Protein AF-A0A2K5EJD2-F1 (afdb_monomer_lite)

Organism: Aotus nancymaae (NCBI:txid37293)

Foldseek 3Di:
DDPLLVDAPVRVVVQAQPWDWDQDPPRDIDTFRFHDADRPPRDTDGDHDDPPDVVVVVVVVVVVVVVVD

Sequence (69 aa):
MSEWMKKGPLEWQDYIYKEVRVTASEKNEYKGWVLTTDPVSAKVSLSPRLECSPAILALCNLHLAVSSL

pLDDT: mean 76.11, std 14.58, range [46.94, 90.12]

Radius of gyration: 13.14 Å; chains: 1; bounding box: 27×29×35 Å

Structure (mmCIF, N/CA/C/O backbone):
data_AF-A0A2K5EJD2-F1
#
_entry.id   AF-A0A2K5EJD2-F1
#
loop_
_atom_site.group_PDB
_atom_site.id
_atom_site.type_symbol
_atom_site.label_atom_id
_atom_site.label_alt_id
_atom_site.label_comp_id
_atom_site.label_asym_id
_atom_site.label_entity_id
_atom_site.label_seq_id
_atom_site.pdbx_PDB_ins_code
_atom_site.Cartn_x
_atom_site.Cartn_y
_atom_site.Cartn_z
_atom_site.occupancy
_atom_site.B_iso_or_equiv
_atom_site.auth_seq_id
_atom_site.auth_comp_id
_atom_site.auth_asym_id
_atom_site.auth_atom_id
_atom_site.pdbx_PDB_model_num
ATOM 1 N N . MET A 1 1 ? -1.647 -9.993 12.780 1.00 62.41 1 MET A N 1
ATOM 2 C CA . MET A 1 1 ? -0.946 -9.710 11.509 1.00 62.41 1 MET A CA 1
ATOM 3 C C . MET A 1 1 ? -1.972 -9.131 10.551 1.00 62.41 1 MET A C 1
ATOM 5 O O . MET A 1 1 ? -3.018 -9.752 10.402 1.00 62.41 1 MET A O 1
ATOM 9 N N . SER A 1 2 ? -1.757 -7.924 10.022 1.00 81.44 2 SER A N 1
ATOM 10 C CA . SER A 1 2 ? -2.730 -7.284 9.123 1.00 81.44 2 SER A CA 1
ATOM 11 C C . SER A 1 2 ? -2.742 -7.971 7.755 1.00 81.44 2 SER A C 1
ATOM 13 O O . SER A 1 2 ? -1.744 -8.572 7.361 1.00 81.44 2 SER A O 1
ATOM 15 N N . GLU A 1 3 ? -3.847 -7.865 7.012 1.00 86.69 3 GLU A N 1
ATOM 16 C CA . GLU A 1 3 ? -3.940 -8.396 5.640 1.00 86.69 3 GLU A CA 1
ATOM 17 C C . GLU A 1 3 ? -2.853 -7.814 4.722 1.00 86.69 3 GLU A C 1
ATOM 19 O O . GLU A 1 3 ? -2.350 -8.492 3.835 1.00 86.69 3 GLU A O 1
ATOM 24 N N . TRP A 1 4 ? -2.420 -6.579 4.992 1.00 87.81 4 TRP A N 1
ATOM 25 C CA . TRP A 1 4 ? -1.314 -5.936 4.289 1.00 87.81 4 TRP A CA 1
ATOM 26 C C . TRP A 1 4 ? 0.030 -6.648 4.486 1.00 87.81 4 TRP A C 1
ATOM 28 O O . TRP A 1 4 ? 0.779 -6.796 3.528 1.00 87.81 4 TRP A O 1
ATOM 38 N N . MET A 1 5 ? 0.315 -7.137 5.699 1.00 86.19 5 MET A N 1
ATOM 39 C CA . MET A 1 5 ? 1.546 -7.883 6.002 1.00 86.19 5 MET A CA 1
ATOM 40 C C . MET A 1 5 ? 1.566 -9.289 5.390 1.00 86.19 5 MET A C 1
ATOM 42 O O . MET A 1 5 ? 2.621 -9.911 5.349 1.00 86.19 5 MET A O 1
ATOM 46 N N . LYS A 1 6 ? 0.410 -9.807 4.954 1.00 89.19 6 LYS A N 1
ATOM 47 C CA . LYS A 1 6 ? 0.312 -11.105 4.272 1.00 89.19 6 LYS A CA 1
ATOM 48 C C . LYS A 1 6 ? 0.593 -11.004 2.771 1.00 89.19 6 LYS A C 1
ATOM 50 O O . LYS A 1 6 ? 0.854 -12.027 2.146 1.00 89.19 6 LYS A O 1
ATOM 55 N N . LYS A 1 7 ? 0.509 -9.797 2.202 1.00 90.06 7 LYS A N 1
ATOM 56 C CA . LYS A 1 7 ? 0.788 -9.548 0.786 1.00 90.06 7 LYS A CA 1
ATOM 57 C C . LYS A 1 7 ? 2.281 -9.648 0.508 1.00 90.06 7 LYS A C 1
ATOM 59 O O . LYS A 1 7 ? 3.107 -9.283 1.340 1.00 90.06 7 LYS A O 1
ATOM 64 N N . GLY A 1 8 ? 2.613 -10.146 -0.678 1.00 88.50 8 GLY A N 1
ATOM 65 C CA . GLY A 1 8 ? 3.995 -10.222 -1.141 1.00 88.50 8 GLY A CA 1
ATOM 66 C C . GLY A 1 8 ? 4.484 -8.925 -1.803 1.00 88.50 8 GLY A C 1
ATOM 67 O O . GLY A 1 8 ? 3.674 -8.082 -2.195 1.00 88.50 8 GLY A O 1
ATOM 68 N N . PRO A 1 9 ? 5.802 -8.798 -2.047 1.00 85.81 9 PRO A N 1
ATOM 69 C CA . PRO A 1 9 ? 6.391 -7.645 -2.736 1.00 85.81 9 PRO A CA 1
ATOM 70 C C . PRO A 1 9 ? 5.788 -7.341 -4.113 1.00 85.81 9 PRO A C 1
ATOM 72 O O . PRO A 1 9 ? 5.673 -6.178 -4.492 1.00 85.81 9 PRO A O 1
ATOM 75 N N . LEU A 1 10 ? 5.376 -8.376 -4.852 1.00 87.19 10 LEU A N 1
ATOM 76 C CA . LEU A 1 10 ? 4.721 -8.228 -6.157 1.00 87.19 10 LEU A CA 1
ATOM 77 C C . LEU A 1 10 ? 3.308 -7.653 -6.031 1.00 87.19 10 LEU A C 1
ATOM 79 O O . LEU A 1 10 ? 2.911 -6.813 -6.830 1.00 87.19 10 LEU A O 1
ATOM 83 N N . GLU A 1 11 ? 2.559 -8.067 -5.008 1.00 89.19 11 GLU A N 1
ATOM 84 C CA . GLU A 1 11 ? 1.237 -7.499 -4.755 1.00 89.19 11 GLU A CA 1
ATOM 85 C C . GLU A 1 11 ? 1.338 -6.046 -4.296 1.00 89.19 11 GLU A C 1
ATOM 87 O O . GLU A 1 11 ? 0.521 -5.231 -4.706 1.00 89.19 11 GLU A O 1
ATOM 92 N N . TRP A 1 12 ? 2.338 -5.698 -3.477 1.00 89.38 12 TRP A N 1
ATOM 93 C CA . TRP A 1 12 ? 2.573 -4.311 -3.064 1.00 89.38 12 TRP A CA 1
ATOM 94 C C . TRP A 1 12 ? 2.947 -3.402 -4.233 1.00 89.38 12 TRP A C 1
ATOM 96 O O . TRP A 1 12 ? 2.518 -2.248 -4.246 1.00 89.38 12 TRP A O 1
ATOM 106 N N . GLN A 1 13 ? 3.693 -3.913 -5.218 1.00 84.19 13 GLN A N 1
ATOM 107 C CA . GLN A 1 13 ? 4.030 -3.167 -6.434 1.00 84.19 13 GLN A CA 1
ATOM 108 C C . GLN A 1 13 ? 2.791 -2.672 -7.180 1.00 84.19 13 GLN A C 1
ATOM 110 O O . GLN A 1 13 ? 2.786 -1.550 -7.679 1.00 84.19 13 GLN A O 1
ATOM 115 N N . ASP A 1 14 ? 1.711 -3.454 -7.181 1.00 88.12 14 ASP A N 1
ATOM 116 C CA . ASP A 1 14 ? 0.470 -3.062 -7.844 1.00 88.12 14 ASP A CA 1
ATOM 117 C C . ASP A 1 14 ? -0.213 -1.858 -7.170 1.00 88.12 14 ASP A C 1
ATOM 119 O O . ASP A 1 14 ? -1.015 -1.172 -7.798 1.00 88.12 14 ASP A O 1
ATOM 123 N N . TYR A 1 15 ? 0.111 -1.551 -5.909 1.00 86.81 15 TYR A N 1
ATOM 124 C CA . TYR A 1 15 ? -0.411 -0.375 -5.205 1.00 86.81 15 TYR A CA 1
ATOM 125 C C . TYR A 1 15 ? 0.446 0.879 -5.396 1.00 86.81 15 TYR A C 1
ATOM 127 O O . TYR A 1 15 ? -0.026 1.969 -5.071 1.00 86.81 15 TYR A O 1
ATOM 135 N N . ILE A 1 16 ? 1.672 0.758 -5.917 1.00 85.62 16 ILE A N 1
ATOM 136 C CA . ILE A 1 16 ? 2.575 1.896 -6.125 1.00 85.62 16 ILE A CA 1
ATOM 137 C C . ILE A 1 16 ? 1.939 2.882 -7.110 1.00 85.62 16 ILE A C 1
ATOM 139 O O . ILE A 1 16 ? 1.345 2.499 -8.115 1.00 85.62 16 ILE A O 1
ATOM 143 N N . TYR A 1 17 ? 2.029 4.171 -6.790 1.00 82.12 17 TYR A N 1
ATOM 144 C CA . TYR A 1 17 ? 1.383 5.265 -7.513 1.00 82.12 17 TYR A CA 1
ATOM 145 C C . TYR A 1 17 ? -0.144 5.139 -7.621 1.00 82.12 17 TYR A C 1
ATOM 147 O O . TYR A 1 17 ? -0.738 5.720 -8.525 1.00 82.12 17 TYR A O 1
ATOM 155 N N . LYS A 1 18 ? -0.805 4.444 -6.685 1.00 86.62 18 LYS A N 1
ATOM 156 C CA . LYS A 1 18 ? -2.265 4.497 -6.513 1.00 86.62 18 LYS A CA 1
ATOM 157 C C . LYS A 1 18 ? -2.627 5.275 -5.253 1.00 86.62 18 LYS A C 1
ATOM 159 O O . LYS A 1 18 ? -1.965 5.159 -4.220 1.00 86.62 18 LYS A O 1
ATOM 164 N N . GLU A 1 19 ? -3.692 6.071 -5.335 1.00 87.81 19 GLU A N 1
ATOM 165 C CA . GLU A 1 19 ? -4.282 6.718 -4.164 1.00 87.81 19 GLU A CA 1
ATOM 166 C C . GLU A 1 19 ? -5.015 5.669 -3.322 1.00 87.81 19 GLU A C 1
ATOM 168 O O . GLU A 1 19 ? -5.928 4.994 -3.800 1.00 87.81 19 GLU A O 1
ATOM 173 N N . VAL A 1 20 ? -4.627 5.542 -2.057 1.00 89.06 20 VAL A N 1
ATOM 174 C CA . VAL A 1 20 ? -5.218 4.600 -1.107 1.00 89.06 20 VAL A CA 1
ATOM 175 C C . VAL A 1 20 ? -5.643 5.317 0.169 1.00 89.06 20 VAL A C 1
ATOM 177 O O . VAL A 1 20 ? -5.113 6.368 0.543 1.00 89.06 20 VAL A O 1
ATOM 180 N N . ARG A 1 21 ? -6.618 4.723 0.857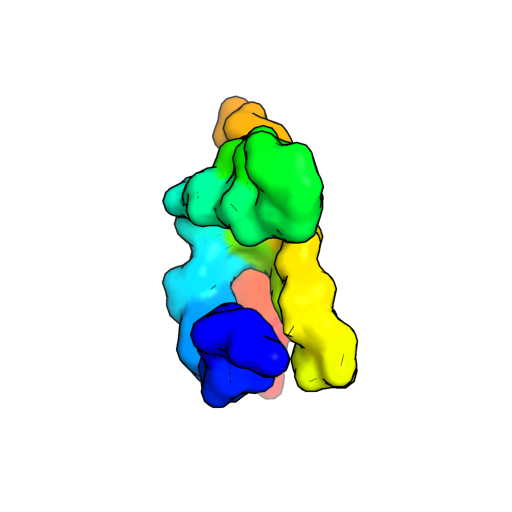 1.00 90.12 21 ARG A N 1
ATOM 181 C CA . ARG A 1 21 ? -6.973 5.068 2.235 1.00 90.12 21 ARG A CA 1
ATOM 182 C C . ARG A 1 21 ? -6.504 3.932 3.127 1.00 90.12 21 ARG A C 1
ATOM 184 O O . ARG A 1 21 ? -6.893 2.786 2.921 1.00 90.12 21 ARG A O 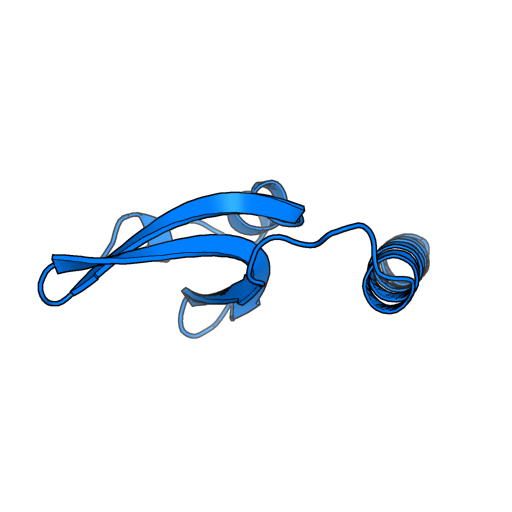1
ATOM 191 N N . VAL A 1 22 ? -5.646 4.252 4.083 1.00 87.75 22 VAL A N 1
ATOM 192 C CA . VAL A 1 22 ? -5.066 3.303 5.027 1.00 87.75 22 VAL A CA 1
ATOM 193 C C . VAL A 1 22 ? 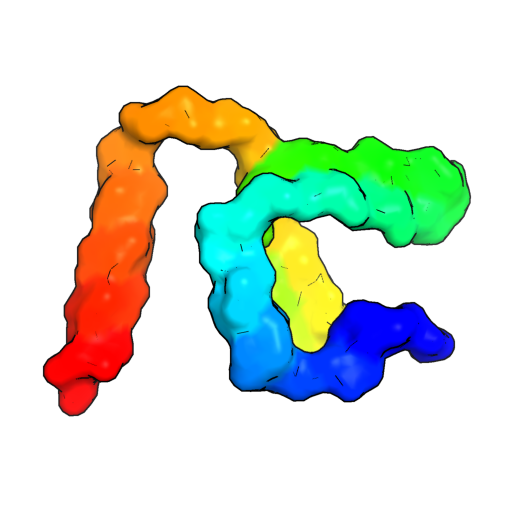-5.611 3.618 6.406 1.00 87.75 22 VAL A C 1
ATOM 195 O O . VAL A 1 22 ? -5.429 4.718 6.923 1.00 87.75 22 VAL A O 1
ATOM 198 N N . THR A 1 23 ? -6.263 2.636 7.014 1.00 86.88 23 THR A N 1
ATOM 199 C CA . THR A 1 23 ? -6.677 2.708 8.412 1.00 86.88 23 THR A CA 1
ATOM 200 C C . THR A 1 23 ? -5.586 2.071 9.263 1.00 86.88 23 THR A C 1
ATOM 202 O O . THR A 1 23 ? -5.348 0.865 9.183 1.00 86.88 23 THR A O 1
ATOM 205 N N . ALA A 1 24 ? -4.889 2.887 10.045 1.00 83.75 24 ALA A N 1
ATOM 206 C CA . ALA A 1 24 ? -3.912 2.429 11.017 1.00 83.75 24 ALA A CA 1
ATOM 207 C C . ALA A 1 24 ? -4.587 2.083 12.353 1.00 83.75 24 ALA A C 1
ATOM 209 O O . ALA A 1 24 ? -5.791 2.278 12.557 1.00 83.75 24 ALA A O 1
ATOM 210 N N . SER A 1 25 ? -3.784 1.573 13.285 1.00 76.69 25 SER A N 1
ATOM 211 C CA . SER A 1 25 ? -4.202 1.363 14.669 1.00 76.69 25 SER A CA 1
ATOM 212 C C . SER A 1 25 ? -4.754 2.659 15.286 1.00 76.69 25 SER A C 1
ATOM 214 O O . SER A 1 25 ? -4.388 3.767 14.891 1.00 76.69 25 SER A O 1
ATOM 216 N N . GLU A 1 26 ? -5.668 2.511 16.249 1.00 79.06 26 GLU A N 1
ATOM 217 C CA . GLU A 1 26 ? -6.297 3.630 16.978 1.00 79.06 26 GLU A CA 1
ATOM 218 C C . GLU A 1 26 ? -7.215 4.534 16.129 1.00 79.06 26 GLU A C 1
ATOM 220 O O . GLU A 1 26 ? -7.429 5.695 16.457 1.00 79.06 26 GLU A O 1
ATOM 225 N N . LYS A 1 27 ? -7.820 3.985 15.062 1.00 77.12 27 LYS A N 1
ATOM 226 C CA . LYS A 1 27 ? -8.760 4.689 14.157 1.00 77.12 27 LYS A CA 1
ATOM 227 C C . LYS A 1 27 ? -8.142 5.868 13.395 1.00 77.12 27 LYS A C 1
ATOM 229 O O . LYS A 1 27 ? -8.874 6.687 12.842 1.00 77.12 27 LYS A O 1
ATOM 234 N N . ASN A 1 28 ? -6.817 5.936 13.321 1.00 80.56 28 ASN A N 1
ATOM 235 C CA . ASN A 1 28 ? -6.143 6.907 12.473 1.00 80.56 28 ASN A CA 1
ATOM 236 C C . ASN A 1 28 ? -6.331 6.509 11.007 1.00 80.56 28 ASN A C 1
ATOM 238 O O . ASN A 1 28 ? -5.959 5.408 10.603 1.00 80.56 28 ASN A O 1
ATOM 242 N N . GLU A 1 29 ? -6.917 7.397 10.211 1.00 86.94 29 GLU A N 1
ATOM 243 C CA . GLU A 1 29 ? -7.069 7.196 8.776 1.00 86.94 29 GLU A CA 1
ATOM 244 C C . GLU A 1 29 ? -6.123 8.130 8.026 1.00 86.94 29 GLU A C 1
ATOM 246 O O . GLU A 1 29 ? -6.126 9.344 8.229 1.00 86.94 29 GLU A O 1
ATOM 251 N N . TYR A 1 30 ? -5.325 7.552 7.139 1.00 85.31 30 TYR A N 1
ATOM 252 C CA . TYR A 1 30 ? -4.416 8.276 6.270 1.00 85.31 30 TYR A CA 1
ATOM 253 C C . TYR A 1 30 ? -4.856 8.086 4.828 1.00 85.31 30 TYR A C 1
ATOM 255 O O . TYR A 1 30 ? -5.114 6.968 4.385 1.00 85.31 30 TYR A O 1
ATOM 263 N N . LYS A 1 31 ? -4.914 9.179 4.074 1.00 87.12 31 LYS A N 1
ATOM 264 C CA . LYS A 1 31 ? -5.186 9.151 2.639 1.00 87.12 31 LYS A CA 1
ATOM 265 C C . LYS A 1 31 ? -3.969 9.676 1.890 1.00 87.12 31 LYS A C 1
ATOM 267 O O . LYS A 1 31 ? -3.478 10.758 2.203 1.00 87.12 31 LYS A O 1
ATOM 272 N N . GLY A 1 32 ? -3.505 8.935 0.892 1.00 88.19 32 GLY A N 1
ATOM 273 C CA . GLY A 1 32 ? -2.372 9.357 0.078 1.00 88.19 32 GLY A CA 1
ATOM 274 C C . GLY A 1 32 ? -2.006 8.358 -1.007 1.00 88.19 32 GLY A C 1
ATOM 275 O O . GLY A 1 32 ? -2.594 7.287 -1.116 1.00 88.19 32 GLY A O 1
ATOM 276 N N . TRP A 1 33 ? -1.025 8.729 -1.817 1.00 88.06 33 TRP A N 1
ATOM 277 C CA . TRP A 1 33 ? -0.491 7.895 -2.888 1.00 88.06 33 TRP A CA 1
ATOM 278 C C . TRP A 1 33 ? 0.618 7.004 -2.344 1.00 88.06 33 TRP A C 1
ATOM 280 O O . TRP A 1 33 ? 1.513 7.505 -1.659 1.00 88.06 33 TRP A O 1
ATOM 290 N N . VAL A 1 34 ? 0.579 5.704 -2.639 1.00 88.69 34 VAL A N 1
ATOM 291 C CA . VAL A 1 34 ? 1.645 4.789 -2.209 1.00 88.69 34 VAL A CA 1
ATOM 292 C C . VAL A 1 34 ? 2.905 5.060 -3.023 1.00 88.69 34 VAL A C 1
ATOM 294 O O . VAL A 1 34 ? 2.897 4.938 -4.245 1.00 88.69 34 VAL A O 1
ATOM 297 N N . LEU A 1 35 ? 3.997 5.412 -2.351 1.00 86.56 35 LEU A N 1
ATOM 298 C CA . LEU A 1 35 ? 5.300 5.600 -2.996 1.00 86.56 35 LEU A CA 1
ATOM 299 C C . LEU A 1 35 ? 6.141 4.329 -2.957 1.00 86.56 35 LEU A C 1
ATOM 301 O O . LEU A 1 35 ? 6.809 3.987 -3.924 1.00 86.56 35 LEU A O 1
ATOM 305 N N . THR A 1 36 ? 6.147 3.664 -1.806 1.00 86.44 36 THR A N 1
ATOM 306 C CA . THR A 1 36 ? 6.948 2.467 -1.564 1.00 86.44 36 THR A CA 1
ATOM 307 C C . THR A 1 36 ? 6.407 1.717 -0.355 1.00 86.44 36 THR A C 1
ATOM 309 O O . THR A 1 36 ? 5.737 2.300 0.507 1.00 86.44 36 THR A O 1
ATOM 312 N N . THR A 1 37 ? 6.708 0.424 -0.307 1.00 88.56 37 THR A N 1
ATOM 313 C CA . THR A 1 37 ? 6.421 -0.452 0.825 1.00 88.56 37 THR A CA 1
ATOM 314 C C . THR A 1 37 ? 7.706 -1.151 1.233 1.00 88.56 37 THR A C 1
ATOM 316 O O . THR A 1 37 ? 8.339 -1.803 0.406 1.00 88.56 37 THR A O 1
ATOM 319 N N . ASP A 1 38 ? 8.098 -1.015 2.497 1.00 86.62 38 ASP A N 1
ATOM 320 C CA . ASP A 1 38 ? 9.277 -1.693 3.030 1.00 86.62 38 ASP A CA 1
ATOM 321 C C . ASP A 1 38 ? 9.024 -3.209 3.123 1.00 86.62 38 ASP A C 1
ATOM 323 O O . ASP A 1 38 ? 8.089 -3.617 3.817 1.00 86.62 38 ASP A O 1
ATOM 327 N N . PRO A 1 39 ? 9.831 -4.063 2.470 1.00 82.75 39 PRO A N 1
ATOM 328 C CA . PRO A 1 39 ? 9.538 -5.488 2.379 1.00 82.75 39 PRO A CA 1
ATOM 329 C C . PRO A 1 39 ? 9.788 -6.268 3.674 1.00 82.75 39 PRO A C 1
ATOM 331 O O . PRO A 1 39 ? 9.319 -7.396 3.802 1.00 82.75 39 PRO A O 1
ATOM 334 N N . VAL A 1 40 ? 10.514 -5.684 4.632 1.00 85.12 40 VAL A N 1
ATOM 335 C CA . VAL A 1 40 ? 10.846 -6.327 5.911 1.00 85.12 40 VAL A CA 1
ATOM 336 C C . VAL A 1 40 ? 9.769 -6.046 6.961 1.00 85.12 40 VAL A C 1
ATOM 338 O O . VAL A 1 40 ? 9.367 -6.938 7.70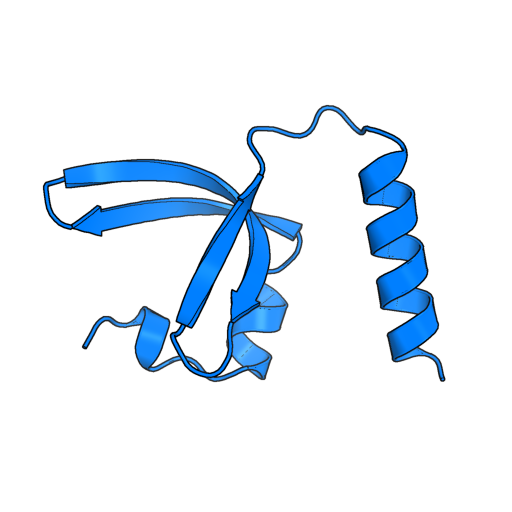3 1.00 85.12 40 VAL A O 1
ATOM 341 N N . SER A 1 41 ? 9.281 -4.807 7.024 1.00 84.69 41 SER A N 1
ATOM 342 C CA . SER A 1 41 ? 8.333 -4.328 8.038 1.00 84.69 41 SER A CA 1
ATOM 343 C C . SER A 1 41 ? 6.919 -4.074 7.512 1.00 84.69 41 SER A C 1
ATOM 345 O O . SER A 1 41 ? 6.032 -3.740 8.299 1.00 84.69 41 SER A O 1
ATOM 347 N N . ALA A 1 42 ? 6.695 -4.212 6.201 1.00 86.56 42 ALA A N 1
ATOM 348 C CA . ALA A 1 42 ? 5.458 -3.853 5.503 1.00 86.56 42 ALA A CA 1
ATOM 349 C C . ALA A 1 42 ? 5.026 -2.391 5.735 1.00 86.56 42 ALA A C 1
ATOM 351 O O . ALA A 1 42 ? 3.841 -2.054 5.640 1.00 86.56 42 ALA A O 1
ATOM 352 N N . LYS A 1 43 ? 5.971 -1.497 6.054 1.00 87.06 43 LYS A N 1
ATOM 353 C CA . LYS A 1 43 ? 5.684 -0.073 6.249 1.00 87.06 43 LYS A CA 1
ATOM 354 C C . LYS A 1 43 ? 5.373 0.576 4.905 1.00 87.06 43 LYS A C 1
ATOM 356 O O . LYS A 1 43 ? 6.196 0.534 3.998 1.00 87.06 43 LYS A O 1
ATOM 361 N N . VAL A 1 44 ? 4.205 1.204 4.804 1.00 87.75 44 VAL A N 1
ATOM 362 C CA . VAL A 1 44 ? 3.772 1.930 3.607 1.00 87.75 44 VAL A CA 1
ATOM 363 C C . VAL A 1 44 ? 4.110 3.416 3.731 1.00 87.75 44 VAL A C 1
ATOM 365 O O . VAL A 1 44 ? 3.752 4.063 4.716 1.00 87.75 44 VAL A O 1
ATOM 368 N N . SER A 1 45 ? 4.798 3.963 2.732 1.00 86.62 45 SER A N 1
ATOM 369 C CA . SER A 1 45 ? 5.044 5.403 2.620 1.00 86.62 45 SER A CA 1
ATOM 370 C C . SER A 1 45 ? 3.978 6.037 1.737 1.00 86.62 45 SER A C 1
ATOM 372 O O . SER A 1 45 ? 3.884 5.726 0.548 1.00 86.62 45 SER A O 1
ATOM 374 N N . LEU A 1 46 ? 3.187 6.933 2.328 1.00 86.62 46 LEU A N 1
ATOM 375 C CA . LEU A 1 46 ? 2.137 7.678 1.640 1.00 86.62 46 LEU A CA 1
ATOM 376 C C . LEU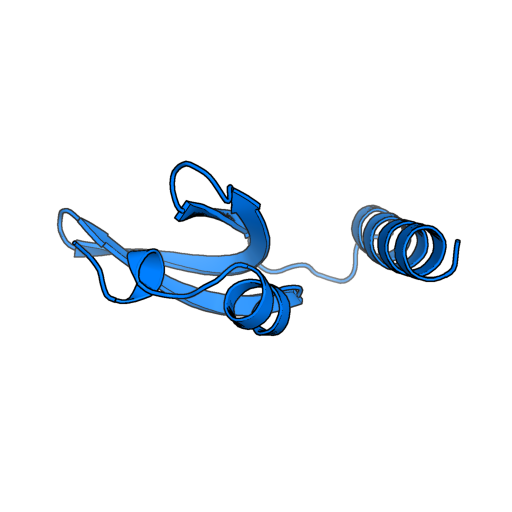 A 1 46 ? 2.590 9.107 1.347 1.00 86.62 46 LEU A C 1
ATOM 378 O O . LEU A 1 46 ? 3.191 9.762 2.197 1.00 86.62 46 LEU A O 1
ATOM 382 N N . SER A 1 47 ? 2.241 9.605 0.166 1.00 81.19 47 SER A N 1
ATOM 383 C CA . SER A 1 47 ? 2.386 11.014 -0.191 1.00 81.19 47 SER A CA 1
ATOM 384 C C . SER A 1 47 ? 1.018 11.711 -0.198 1.00 81.19 47 SER A C 1
ATOM 386 O O . SER A 1 47 ? 0.081 11.177 -0.805 1.00 81.19 47 SER A O 1
ATOM 388 N N . PRO A 1 48 ? 0.854 12.873 0.466 1.00 74.31 48 PRO A N 1
ATOM 389 C CA . PRO A 1 48 ? -0.379 13.653 0.384 1.00 74.31 48 PRO A CA 1
ATOM 390 C C . PRO A 1 48 ? -0.607 14.123 -1.058 1.00 74.31 48 PRO A C 1
ATOM 392 O O . PRO A 1 48 ? 0.354 14.394 -1.767 1.00 74.31 48 PRO A O 1
ATOM 395 N N . ARG A 1 49 ? -1.882 14.168 -1.481 1.00 59.88 49 ARG A N 1
ATOM 396 C CA . ARG A 1 49 ? -2.372 14.465 -2.844 1.00 59.88 49 ARG A CA 1
ATOM 397 C C . ARG A 1 49 ? -1.381 15.281 -3.682 1.00 59.88 49 ARG A C 1
ATOM 399 O O . ARG A 1 49 ? -1.174 16.465 -3.445 1.00 59.88 49 ARG A O 1
ATOM 406 N N . LEU A 1 50 ? -0.806 14.616 -4.677 1.00 54.09 50 LEU A N 1
ATOM 407 C CA . LEU A 1 50 ? 0.229 15.167 -5.535 1.00 54.09 50 LEU A CA 1
ATOM 408 C C . LEU A 1 50 ? -0.420 15.831 -6.739 1.00 54.09 50 LEU A C 1
ATOM 410 O O . LEU A 1 50 ? -0.689 15.206 -7.762 1.00 54.09 50 LEU A O 1
ATOM 414 N N . GLU A 1 51 ? -0.676 17.123 -6.617 1.00 49.84 51 GLU A N 1
ATOM 415 C CA . GLU A 1 51 ? -0.618 18.002 -7.777 1.00 49.84 51 GLU A CA 1
ATOM 416 C C . GLU A 1 51 ? 0.743 17.788 -8.454 1.00 49.84 51 GLU A C 1
ATOM 418 O O . GLU A 1 51 ? 1.784 17.918 -7.810 1.00 49.84 51 GLU A O 1
ATOM 423 N N . CYS A 1 52 ? 0.697 17.310 -9.705 1.00 46.94 52 CYS A N 1
ATOM 424 C CA . CYS A 1 52 ? 1.807 16.770 -10.491 1.00 46.94 52 CYS A CA 1
ATOM 425 C C . CYS A 1 52 ? 3.091 17.593 -10.304 1.00 46.94 52 CYS A C 1
ATOM 427 O O . CYS A 1 52 ? 3.316 18.589 -10.986 1.00 46.94 52 CYS A O 1
ATOM 429 N N . SER A 1 53 ? 3.915 17.197 -9.335 1.00 56.69 53 SER A N 1
ATOM 430 C CA . SER A 1 53 ? 5.153 17.893 -9.016 1.00 56.69 53 SER A CA 1
ATOM 431 C C . SER A 1 53 ? 6.297 17.183 -9.739 1.00 56.69 53 SER A C 1
ATOM 433 O O . SER A 1 53 ? 6.379 15.951 -9.684 1.00 56.69 53 SER A O 1
ATOM 435 N N . PRO A 1 54 ? 7.204 17.921 -10.402 1.00 58.97 54 PRO A N 1
ATOM 436 C CA . PRO A 1 54 ? 8.239 17.356 -11.273 1.00 58.97 54 PRO A CA 1
ATOM 437 C C . PRO A 1 54 ? 9.158 16.341 -10.574 1.00 58.97 54 PRO A C 1
ATOM 439 O O . PRO A 1 54 ? 9.689 15.444 -11.224 1.00 58.97 54 PRO A O 1
ATOM 442 N N . ALA A 1 55 ? 9.281 16.412 -9.245 1.00 58.03 55 ALA A N 1
ATOM 443 C CA . ALA A 1 55 ? 10.020 15.445 -8.435 1.00 58.03 55 ALA A CA 1
ATOM 444 C C . ALA A 1 55 ? 9.465 14.009 -8.526 1.00 58.03 55 ALA A C 1
ATOM 446 O O . ALA A 1 55 ? 10.232 13.050 -8.511 1.00 58.03 55 ALA A O 1
ATOM 447 N N . ILE A 1 56 ? 8.146 13.841 -8.663 1.00 58.28 56 ILE A N 1
ATOM 448 C CA . ILE A 1 56 ? 7.531 12.509 -8.770 1.00 58.28 56 ILE A CA 1
ATOM 449 C C . ILE A 1 56 ? 7.555 11.998 -10.194 1.00 58.28 56 ILE A C 1
ATOM 451 O O . ILE A 1 56 ? 7.772 10.808 -10.394 1.00 58.28 56 ILE A O 1
ATOM 455 N N . LEU A 1 57 ? 7.451 12.887 -11.183 1.00 58.38 57 LEU A N 1
ATOM 456 C CA . LEU A 1 57 ? 7.717 12.507 -12.566 1.00 58.38 57 LEU A CA 1
ATOM 457 C C . LEU A 1 57 ? 9.149 11.970 -12.701 1.00 58.38 57 LEU A C 1
ATOM 459 O O . LEU A 1 57 ? 9.363 10.949 -13.347 1.00 58.38 57 LEU A O 1
ATOM 463 N N . ALA A 1 58 ? 10.122 12.610 -12.045 1.00 61.12 58 ALA A N 1
ATOM 464 C CA . ALA A 1 58 ? 11.501 12.133 -11.997 1.00 61.12 58 ALA A CA 1
ATOM 465 C C . ALA A 1 58 ? 11.628 10.780 -11.278 1.00 61.12 58 ALA A C 1
ATOM 467 O O . ALA A 1 58 ? 12.346 9.912 -11.767 1.00 61.12 58 ALA A O 1
ATOM 468 N N . LEU A 1 59 ? 10.897 10.561 -10.178 1.00 62.97 59 LEU A N 1
ATOM 469 C CA . LEU A 1 59 ? 10.885 9.272 -9.478 1.00 62.97 59 LEU A CA 1
ATOM 470 C C . LEU A 1 59 ? 10.273 8.153 -10.339 1.00 62.97 59 LEU A C 1
ATOM 472 O O . LEU A 1 59 ? 10.838 7.067 -10.404 1.00 62.97 59 LEU A O 1
ATOM 476 N N . CYS A 1 60 ? 9.167 8.425 -11.041 1.00 56.78 60 CYS A N 1
ATOM 477 C CA . CYS A 1 60 ? 8.558 7.486 -11.987 1.00 56.78 60 CYS A CA 1
ATOM 478 C C . CYS A 1 60 ? 9.511 7.162 -13.144 1.00 56.78 60 CYS A C 1
ATOM 480 O O . CYS A 1 60 ? 9.683 5.995 -13.481 1.00 56.78 60 CYS A O 1
ATOM 482 N N . ASN A 1 61 ? 10.168 8.174 -13.725 1.00 59.19 61 ASN A N 1
ATOM 483 C CA . ASN A 1 61 ? 11.164 7.967 -14.780 1.00 59.19 61 ASN A CA 1
ATOM 484 C C . ASN A 1 61 ? 12.375 7.166 -14.276 1.00 59.19 61 ASN A C 1
ATOM 486 O O . ASN A 1 61 ? 12.852 6.285 -14.984 1.00 59.19 61 ASN A O 1
ATOM 490 N N . LEU A 1 62 ? 12.844 7.415 -13.048 1.00 57.62 62 LEU A N 1
ATOM 491 C CA . LEU A 1 62 ? 13.952 6.668 -12.452 1.00 57.62 62 LEU A CA 1
ATOM 492 C C . LEU A 1 62 ? 13.562 5.216 -12.143 1.00 57.62 62 LEU A C 1
ATOM 494 O O . LEU A 1 62 ? 14.343 4.311 -12.412 1.00 57.62 62 LEU A O 1
ATOM 498 N N . HIS A 1 63 ? 12.353 4.977 -11.629 1.00 56.03 63 HIS A N 1
ATOM 499 C CA . HIS A 1 63 ? 11.838 3.627 -11.389 1.00 56.03 63 HIS A CA 1
ATOM 500 C C . HIS A 1 63 ? 11.668 2.840 -12.699 1.00 56.03 63 HIS A C 1
ATOM 502 O O . HIS A 1 63 ? 12.036 1.668 -12.768 1.00 56.03 63 HIS A O 1
ATOM 508 N N . LEU A 1 64 ? 11.167 3.484 -13.762 1.00 50.12 64 LEU A N 1
ATOM 509 C CA . LEU A 1 64 ? 11.090 2.891 -15.103 1.00 50.12 64 LEU A CA 1
ATOM 510 C C . LEU A 1 64 ? 12.480 2.596 -15.683 1.00 50.12 64 LEU A C 1
ATOM 512 O O . LEU A 1 64 ? 12.677 1.533 -16.271 1.00 50.12 64 LEU A O 1
ATOM 516 N N . ALA A 1 65 ? 13.449 3.493 -15.483 1.00 52.28 65 ALA A N 1
ATOM 517 C CA . ALA A 1 65 ? 14.830 3.290 -15.917 1.00 52.28 65 ALA A CA 1
ATOM 518 C C . ALA A 1 65 ? 15.509 2.130 -15.168 1.00 52.28 65 ALA A C 1
ATOM 520 O O . ALA A 1 65 ? 16.161 1.308 -15.800 1.00 52.28 65 ALA A O 1
ATOM 521 N N . VAL A 1 66 ? 15.305 2.019 -13.850 1.00 52.84 66 VAL A N 1
ATOM 522 C CA . VAL A 1 66 ? 15.788 0.890 -13.030 1.00 52.84 66 VAL A CA 1
ATOM 523 C C . VAL A 1 66 ? 15.137 -0.429 -13.439 1.00 52.84 66 VAL A C 1
ATOM 525 O O . VAL A 1 66 ? 15.803 -1.453 -13.440 1.00 52.84 66 VAL A O 1
ATOM 528 N N . SER A 1 67 ? 13.855 -0.417 -13.806 1.00 49.00 67 SER A N 1
ATOM 529 C CA . SER A 1 67 ? 13.149 -1.636 -14.225 1.00 49.00 67 SER A CA 1
ATOM 530 C C . SER A 1 67 ? 13.516 -2.096 -15.645 1.00 49.00 67 SER A C 1
ATOM 532 O O . SER A 1 67 ? 13.141 -3.197 -16.035 1.00 49.00 67 SER A O 1
ATOM 534 N N . SER A 1 68 ? 14.207 -1.256 -16.426 1.00 51.34 68 SER A N 1
ATOM 535 C CA . SER A 1 68 ? 14.602 -1.535 -17.817 1.00 51.34 68 SER A 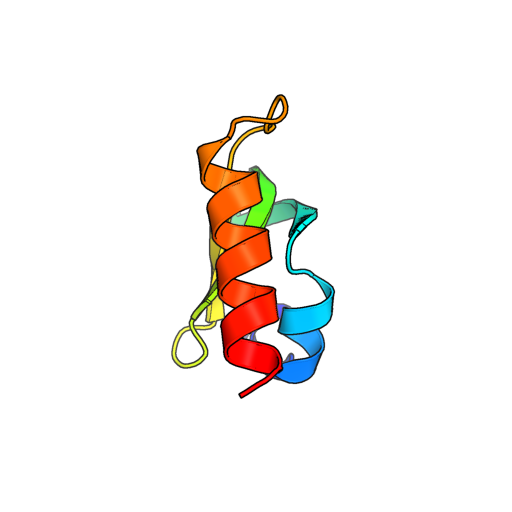CA 1
ATOM 536 C C . SER A 1 68 ? 16.090 -1.886 -17.978 1.00 51.34 68 SER A C 1
ATOM 538 O O . SER A 1 68 ? 16.544 -2.023 -19.116 1.00 51.34 68 SER A O 1
ATOM 540 N N . LEU A 1 69 ? 16.844 -1.994 -16.876 1.00 49.69 69 LEU A N 1
ATOM 541 C CA . LEU A 1 69 ? 18.266 -2.356 -16.844 1.00 49.69 69 LEU A CA 1
ATOM 542 C C . LEU A 1 69 ? 18.453 -3.776 -16.298 1.00 49.69 69 LEU A C 1
ATOM 544 O O . LEU A 1 69 ? 19.268 -4.514 -16.893 1.00 49.69 69 LEU A O 1
#

Secondary structure (DSSP, 8-state):
--HHHHS-HHHHHTTBT-EEEEE-GGG-EEEEEEEEE-TTT-PEEEE------HHHHHHHHHHHHHHT-

InterPro domains:
  IPR009422 Gem-associated protein 6 [PTHR14710] (1-50)
  IPR046857 Gem-associated protein 6, Sm-like domain [PF06372] (1-51)